Protein AF-K1TYV7-F1 (afdb_monomer_lite)

Organism: NCBI:txid408170

Foldseek 3Di:
DVVVVVVVVVVVVVVPPAPDKDKDAFDDDPDDPDPQKGFGIWTDHPVDIDTDIDGDDDPPDKDAAAQPDFDQDPVRDTHTDPADDPHGHPDID

Secondary structure (DSSP, 8-state):
-HHHHHHHHHHHHHHT---PPEEEESPPPS--S-SSEEEEEEEE-SS-EEEEEEE---TT------TT-EEEPTTS-EEE----SSS-TT---

Sequence (93 aa):
MKNFGILLLAMVSCCLLQAKDRVVKQPPFIARSSSAIEIDRVVVSDTATVLDVKAFFRPHNWIQISNESYLLADNGEKYPIRSGNGITLGEKF

Radius of gyration: 20.39 Å; chains: 1; bounding box: 53×32×53 Å

Structure (mmCIF, N/CA/C/O backbone):
data_AF-K1TYV7-F1
#
_entry.id   AF-K1TYV7-F1
#
loop_
_atom_site.group_PDB
_atom_site.id
_atom_site.type_symbol
_atom_site.label_atom_id
_atom_site.label_alt_id
_atom_site.label_comp_id
_atom_site.label_asym_id
_atom_site.label_entity_id
_atom_site.label_seq_id
_atom_site.pdbx_PDB_ins_code
_atom_site.Cartn_x
_atom_site.Cartn_y
_atom_site.Cartn_z
_atom_site.occupancy
_atom_site.B_iso_or_equiv
_atom_site.auth_seq_id
_atom_site.auth_comp_id
_atom_site.auth_asym_id
_atom_site.auth_atom_id
_atom_site.pdbx_PDB_model_num
ATOM 1 N N . MET A 1 1 ? -39.898 -16.352 33.724 1.00 56.50 1 MET A N 1
ATOM 2 C CA . MET A 1 1 ? -39.680 -16.840 32.339 1.00 56.50 1 MET A CA 1
ATOM 3 C C . MET A 1 1 ? -39.730 -15.735 31.275 1.00 56.50 1 MET A C 1
ATOM 5 O O . MET A 1 1 ? -38.920 -15.788 30.364 1.00 56.50 1 MET A O 1
ATOM 9 N N . LYS A 1 2 ? -40.584 -14.700 31.392 1.00 57.53 2 LYS A N 1
ATOM 10 C CA . LYS A 1 2 ? -40.659 -13.576 30.424 1.00 57.53 2 LYS A CA 1
ATOM 11 C C . LYS A 1 2 ? -39.345 -12.795 30.221 1.00 57.53 2 LYS A C 1
ATOM 13 O O . LYS A 1 2 ? -38.989 -12.501 29.088 1.00 57.53 2 LYS A O 1
ATOM 18 N N . ASN A 1 3 ? -38.594 -12.520 31.291 1.00 64.62 3 ASN A N 1
ATOM 19 C CA . ASN A 1 3 ? -37.373 -11.698 31.207 1.00 64.62 3 ASN A CA 1
ATOM 20 C C . ASN A 1 3 ? -36.194 -12.419 30.528 1.00 64.62 3 ASN A C 1
ATOM 22 O O . ASN A 1 3 ? -35.345 -11.768 29.931 1.00 64.62 3 ASN A O 1
ATOM 26 N N . PHE A 1 4 ? -36.167 -13.756 30.566 1.00 70.06 4 PHE A N 1
ATOM 27 C CA . PHE A 1 4 ? -35.130 -14.555 29.902 1.00 70.06 4 PHE A CA 1
ATOM 28 C C . PHE A 1 4 ? -35.248 -14.497 28.373 1.00 70.06 4 PHE A C 1
ATOM 30 O O . PHE A 1 4 ? -34.235 -14.414 27.685 1.00 70.06 4 PHE A O 1
ATOM 37 N N . GLY A 1 5 ? -36.477 -14.478 27.844 1.00 74.56 5 GLY A N 1
ATOM 38 C CA . GLY A 1 5 ? -36.715 -14.347 26.403 1.00 74.56 5 GLY A CA 1
ATOM 39 C C . GLY A 1 5 ? -36.272 -12.990 25.851 1.00 74.56 5 GLY A C 1
ATOM 40 O O . GLY A 1 5 ? -35.705 -12.927 24.767 1.00 74.56 5 GLY A O 1
ATOM 41 N N . ILE A 1 6 ? -36.456 -11.917 26.627 1.00 78.38 6 ILE A N 1
ATOM 42 C CA . ILE A 1 6 ? -36.015 -10.562 26.256 1.00 78.38 6 ILE A CA 1
ATOM 43 C C . ILE A 1 6 ? -34.482 -10.476 26.245 1.00 78.38 6 ILE A C 1
ATOM 45 O O . ILE A 1 6 ? -33.911 -9.886 25.332 1.00 78.38 6 ILE A O 1
ATOM 49 N N . LEU A 1 7 ? -33.812 -11.107 27.217 1.00 79.00 7 LEU A N 1
ATOM 50 C CA . LEU A 1 7 ? -32.350 -11.129 27.295 1.00 79.00 7 LEU A CA 1
ATOM 51 C C . LEU A 1 7 ? -31.721 -11.894 26.118 1.00 79.00 7 LEU A C 1
ATOM 53 O O . LEU A 1 7 ? -30.755 -11.425 25.523 1.00 79.00 7 LEU A O 1
ATOM 57 N N . LEU A 1 8 ? -32.305 -13.040 25.749 1.00 77.88 8 LEU A N 1
ATOM 58 C CA . LEU A 1 8 ? -31.889 -13.827 24.582 1.00 77.88 8 LEU A CA 1
ATOM 59 C C . LEU A 1 8 ? -32.101 -13.060 23.272 1.00 77.88 8 LEU A C 1
ATOM 61 O O . LEU A 1 8 ? -31.208 -13.039 22.430 1.00 77.88 8 LEU A O 1
ATOM 65 N N . LEU A 1 9 ? -33.241 -12.383 23.114 1.00 76.56 9 LEU A N 1
ATOM 66 C CA . LEU A 1 9 ? -33.535 -11.595 21.915 1.00 76.56 9 LEU A CA 1
ATOM 67 C C . LEU A 1 9 ? -32.595 -10.384 21.776 1.00 76.56 9 LEU A C 1
ATOM 69 O O . LEU A 1 9 ? -32.126 -10.090 20.678 1.00 76.56 9 LEU A O 1
ATOM 73 N N . ALA A 1 10 ? -32.260 -9.724 22.890 1.00 76.00 10 ALA A N 1
ATOM 74 C CA . ALA A 1 10 ? -31.287 -8.633 22.917 1.00 76.00 10 ALA A CA 1
ATOM 75 C C . ALA A 1 10 ? -29.865 -9.113 22.573 1.00 76.00 10 ALA A C 1
ATOM 77 O O . ALA A 1 10 ? -29.155 -8.449 21.821 1.00 76.00 10 ALA A O 1
ATOM 78 N N . MET A 1 11 ? -29.464 -10.287 23.069 1.00 72.62 11 MET A N 1
ATOM 79 C CA . MET A 1 11 ? -28.152 -10.875 22.789 1.00 72.62 11 MET A CA 1
ATOM 80 C C . MET A 1 11 ? -28.018 -11.288 21.312 1.00 72.62 11 MET A C 1
ATOM 82 O O . MET A 1 11 ? -27.019 -10.961 20.678 1.00 72.62 11 MET A O 1
ATOM 86 N N . VAL A 1 12 ? -29.063 -11.893 20.729 1.00 72.25 12 VAL A N 1
ATOM 87 C CA . VAL A 1 12 ? -29.124 -12.231 19.291 1.00 72.25 12 VAL A CA 1
ATOM 88 C C . VAL A 1 12 ? -29.094 -10.974 18.413 1.00 72.25 12 VAL A C 1
ATOM 90 O O . VAL A 1 12 ? -28.403 -10.953 17.398 1.00 72.25 12 VAL A O 1
ATOM 93 N N . SER A 1 13 ? -29.781 -9.901 18.818 1.00 65.94 13 SER A N 1
ATOM 94 C CA . SER A 1 13 ? -29.744 -8.621 18.099 1.00 65.94 13 SER A CA 1
ATOM 95 C C . SER A 1 13 ? -28.361 -7.958 18.128 1.00 65.94 13 SER A C 1
ATOM 97 O O . SER A 1 13 ? -28.018 -7.246 17.187 1.00 65.94 13 SER A O 1
ATOM 99 N N . CYS A 1 14 ? -27.567 -8.179 19.180 1.00 62.94 14 CYS A N 1
ATOM 100 C CA . CYS A 1 14 ? -26.228 -7.602 19.316 1.00 62.94 14 CYS A CA 1
ATOM 101 C C . CYS A 1 14 ? -25.197 -8.308 18.416 1.00 62.94 14 CYS A C 1
ATOM 103 O O . CYS A 1 14 ? -24.298 -7.662 17.886 1.00 62.94 14 CYS A O 1
ATOM 105 N N . CYS A 1 15 ? -25.360 -9.614 18.170 1.00 62.81 15 CYS A N 1
ATOM 106 C CA . CYS A 1 15 ? -24.479 -10.386 17.284 1.00 62.81 15 CYS A CA 1
ATOM 107 C C . CYS A 1 15 ? -24.587 -9.992 15.800 1.00 62.81 15 CYS A C 1
ATOM 109 O O . CYS A 1 15 ? -23.678 -10.281 15.028 1.00 62.81 15 CYS A O 1
ATOM 111 N N . LEU A 1 16 ? -25.684 -9.345 15.391 1.00 61.41 16 LEU A N 1
ATOM 112 C CA . LEU A 1 16 ? -25.928 -8.944 13.999 1.00 61.41 16 LEU A CA 1
ATOM 113 C C . LEU A 1 16 ? -25.369 -7.554 13.657 1.00 61.41 16 LEU A C 1
ATOM 115 O O . LEU A 1 16 ? -25.336 -7.177 12.487 1.00 61.41 16 LEU A O 1
ATOM 119 N N . LEU A 1 17 ? -24.907 -6.794 14.653 1.00 63.28 17 LEU A N 1
ATOM 120 C CA . LEU A 1 17 ? -24.242 -5.506 14.463 1.00 63.28 17 LEU A CA 1
ATOM 121 C C . LEU A 1 17 ? -22.761 -5.728 14.120 1.00 63.28 17 LEU A C 1
ATOM 123 O O . LEU A 1 17 ? -21.873 -5.285 14.843 1.00 63.28 17 LEU A O 1
ATOM 127 N N . GLN A 1 18 ? -22.471 -6.436 13.027 1.00 64.31 18 GLN A N 1
ATOM 128 C CA . GLN A 1 18 ? -21.115 -6.409 12.484 1.00 64.31 18 GLN A CA 1
ATOM 129 C C . GLN A 1 18 ? -20.843 -5.023 11.902 1.00 64.31 18 GLN A C 1
ATOM 131 O O . GLN A 1 18 ? -21.656 -4.473 11.151 1.00 64.31 18 GLN A O 1
ATOM 136 N N . ALA A 1 19 ? -19.697 -4.450 12.273 1.00 68.62 19 ALA A N 1
ATOM 137 C CA . ALA A 1 19 ? -19.222 -3.208 11.692 1.00 68.62 19 ALA A CA 1
ATOM 138 C C . ALA A 1 19 ? -19.096 -3.411 10.179 1.00 68.62 19 ALA A C 1
ATOM 140 O O . ALA A 1 19 ? -18.326 -4.243 9.711 1.00 68.62 19 ALA A O 1
ATOM 141 N N . LYS A 1 20 ? -19.914 -2.689 9.414 1.00 80.06 20 LYS A N 1
ATOM 142 C CA . LYS A 1 20 ? -19.881 -2.763 7.958 1.00 80.06 20 LYS A CA 1
ATOM 143 C C . LYS A 1 20 ? -18.547 -2.207 7.466 1.00 80.06 20 LYS A C 1
ATOM 145 O O . LYS A 1 20 ? -18.205 -1.076 7.813 1.00 80.06 20 LYS A O 1
ATOM 150 N N . ASP A 1 21 ? -17.869 -2.962 6.605 1.00 91.38 21 ASP A N 1
ATOM 151 C CA . ASP A 1 21 ? -16.638 -2.516 5.958 1.00 91.38 21 ASP A CA 1
ATOM 152 C C . ASP A 1 21 ? -16.820 -1.141 5.317 1.00 91.38 21 ASP A C 1
ATOM 154 O O . ASP A 1 21 ? -17.751 -0.887 4.537 1.00 91.38 21 ASP A O 1
ATOM 158 N N . ARG A 1 22 ? -15.896 -0.239 5.634 1.00 94.56 22 ARG A N 1
ATOM 159 C CA . ARG A 1 22 ? -15.846 1.079 5.019 1.00 94.56 22 ARG A CA 1
ATOM 160 C C . ARG A 1 22 ? -15.032 0.979 3.740 1.00 94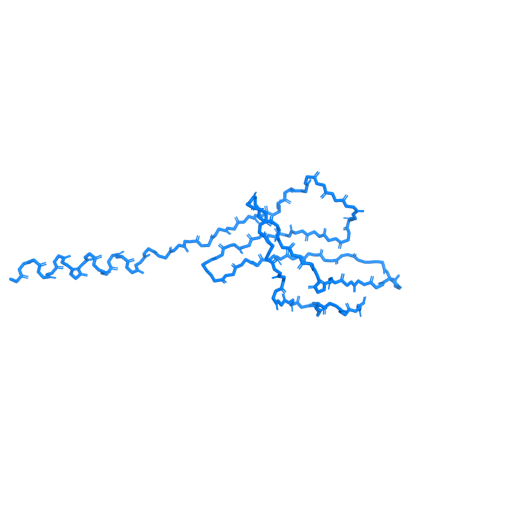.56 22 ARG A C 1
ATOM 162 O O . ARG A 1 22 ? -13.838 0.701 3.775 1.00 94.56 22 ARG A O 1
ATOM 169 N N . VAL A 1 23 ? -15.671 1.281 2.614 1.00 96.81 23 VAL A N 1
ATOM 170 C CA . VAL A 1 23 ? -15.016 1.301 1.302 1.00 96.81 23 VAL A CA 1
ATOM 171 C C . VAL A 1 23 ? -14.891 2.736 0.806 1.00 96.81 23 VAL A C 1
ATOM 173 O O . VAL A 1 23 ? -15.895 3.420 0.608 1.00 96.81 23 VAL A O 1
ATOM 176 N N . VAL A 1 24 ? -13.659 3.179 0.568 1.00 96.75 24 VAL A N 1
ATOM 177 C CA . VAL A 1 24 ? -13.346 4.452 -0.090 1.00 96.75 24 VAL A CA 1
ATOM 178 C C . VAL A 1 24 ? -12.884 4.144 -1.507 1.00 96.75 24 VAL A C 1
ATOM 180 O O . VAL A 1 24 ? -11.836 3.533 -1.695 1.00 96.75 24 VAL A O 1
ATOM 183 N N . LYS A 1 25 ? -13.671 4.534 -2.510 1.00 97.50 25 LYS A N 1
ATOM 184 C CA . LYS A 1 25 ? -13.328 4.332 -3.925 1.00 97.50 25 LYS A CA 1
ATOM 185 C C . LYS A 1 25 ? -12.549 5.531 -4.448 1.00 97.50 25 LYS A C 1
ATOM 187 O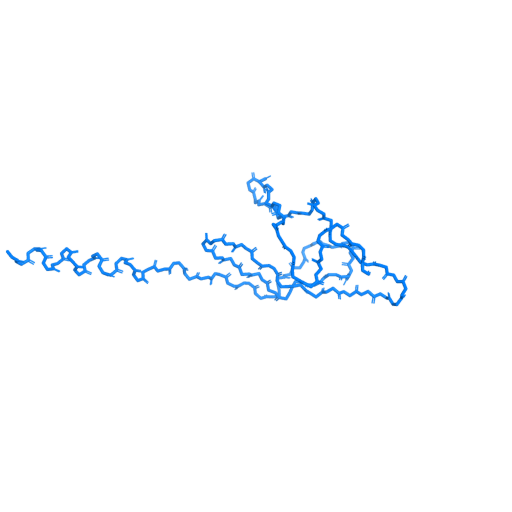 O . LYS A 1 25 ? -12.936 6.657 -4.153 1.00 97.50 25 LYS A O 1
ATOM 192 N N . GLN A 1 26 ? -11.497 5.265 -5.220 1.00 95.94 26 GLN A N 1
ATOM 193 C CA . GLN A 1 26 ? -10.661 6.253 -5.909 1.00 95.94 26 GLN A CA 1
ATOM 194 C C . GLN A 1 26 ? -10.332 7.474 -5.029 1.00 95.94 26 GLN A C 1
ATOM 196 O O . GLN A 1 26 ? -10.736 8.595 -5.353 1.00 95.94 26 GLN A O 1
ATOM 201 N N . PRO A 1 27 ? -9.661 7.274 -3.877 1.00 95.25 27 PRO A N 1
ATOM 202 C CA . PRO A 1 27 ? -9.326 8.384 -2.996 1.00 95.25 27 PRO A CA 1
ATOM 203 C C . PRO A 1 27 ? -8.447 9.416 -3.727 1.00 95.25 27 PRO A C 1
ATOM 205 O O . PRO A 1 27 ? -7.532 9.035 -4.463 1.00 95.25 27 PRO A O 1
ATOM 208 N N . PRO A 1 28 ? -8.686 10.724 -3.526 1.00 93.12 28 PRO A N 1
ATOM 209 C CA . PRO A 1 28 ? -7.864 11.760 -4.133 1.00 93.12 28 PRO A CA 1
ATOM 210 C C . PRO A 1 28 ? -6.466 11.793 -3.502 1.00 93.12 28 PRO A C 1
ATOM 212 O O . PRO A 1 28 ? -6.302 11.608 -2.296 1.00 93.12 28 PRO A O 1
ATOM 215 N N . PHE A 1 29 ? -5.453 12.097 -4.313 1.00 91.75 29 PHE A N 1
ATOM 216 C CA . PHE A 1 29 ? -4.094 12.347 -3.835 1.00 91.75 29 PHE A CA 1
ATOM 217 C C . PHE A 1 29 ? -3.916 13.834 -3.528 1.00 91.75 29 PHE A C 1
ATOM 219 O O . PHE A 1 29 ? -4.052 14.666 -4.421 1.00 91.75 29 PHE A O 1
ATOM 226 N N . ILE A 1 30 ? -3.563 14.164 -2.284 1.00 91.19 30 ILE A N 1
ATOM 227 C CA . ILE A 1 30 ? -3.222 15.543 -1.886 1.00 91.19 30 ILE A CA 1
ATOM 228 C C . ILE A 1 30 ? -1.783 15.881 -2.304 1.00 91.19 30 ILE A C 1
ATOM 230 O O . ILE A 1 30 ? -1.486 17.006 -2.695 1.00 91.19 30 ILE A O 1
ATOM 234 N N . ALA A 1 31 ? -0.891 14.889 -2.270 1.00 90.62 31 ALA A N 1
ATOM 235 C CA . ALA A 1 31 ? 0.478 14.991 -2.753 1.00 90.62 31 ALA A CA 1
ATOM 236 C C . ALA A 1 31 ? 0.923 13.648 -3.343 1.00 90.62 31 ALA A C 1
ATOM 238 O O . ALA A 1 31 ? 0.577 12.585 -2.825 1.00 90.62 31 ALA A O 1
ATOM 239 N N . ARG A 1 32 ? 1.698 13.692 -4.430 1.00 90.69 32 ARG A N 1
ATOM 240 C CA . ARG A 1 32 ? 2.336 12.517 -5.034 1.00 90.69 32 ARG A CA 1
ATOM 241 C C . ARG A 1 32 ? 3.613 12.922 -5.760 1.00 90.69 32 ARG A C 1
ATOM 243 O O . ARG A 1 32 ? 3.641 13.953 -6.422 1.00 90.69 32 ARG A O 1
ATOM 250 N N . SER A 1 33 ? 4.645 12.092 -5.673 1.00 87.44 33 SER A N 1
ATOM 251 C CA . SER A 1 33 ? 5.916 12.296 -6.382 1.00 87.44 33 SER A CA 1
ATOM 252 C C . SER A 1 33 ? 6.003 11.536 -7.711 1.00 87.44 33 SER A C 1
ATOM 254 O O . SER A 1 33 ? 6.894 11.800 -8.510 1.00 87.44 33 SER A O 1
ATOM 256 N N . SER A 1 34 ? 5.095 10.588 -7.962 1.00 86.12 34 SER A N 1
ATOM 257 C CA . SER A 1 34 ? 5.108 9.723 -9.149 1.00 86.12 34 SER A CA 1
ATOM 258 C C . SER A 1 34 ? 3.698 9.291 -9.540 1.00 86.12 34 SER A C 1
ATOM 260 O O . SER A 1 34 ? 2.850 9.151 -8.658 1.00 86.12 34 SER A O 1
ATOM 262 N N . SER A 1 35 ? 3.461 9.046 -10.836 1.00 87.62 35 SER A N 1
ATOM 263 C CA . SER A 1 35 ? 2.237 8.457 -11.409 1.00 87.62 35 SER A CA 1
ATOM 264 C C . SER A 1 35 ? 2.224 6.918 -11.441 1.00 87.62 35 SER A C 1
ATOM 266 O O . SER A 1 35 ? 1.247 6.331 -11.890 1.00 87.62 35 SER A O 1
ATOM 268 N N . ALA A 1 36 ? 3.279 6.258 -10.950 1.00 89.69 36 ALA A N 1
ATOM 269 C CA . ALA A 1 36 ? 3.458 4.805 -11.052 1.00 89.69 36 ALA A CA 1
ATOM 270 C C . ALA A 1 36 ? 2.464 3.968 -10.226 1.00 89.69 36 ALA A C 1
ATOM 272 O O . ALA A 1 36 ? 2.359 2.769 -10.441 1.00 89.69 36 ALA A O 1
ATOM 273 N N . ILE A 1 37 ? 1.757 4.573 -9.272 1.00 90.94 37 ILE A N 1
ATOM 274 C CA . ILE A 1 37 ? 0.818 3.890 -8.375 1.00 90.94 37 ILE A CA 1
ATOM 275 C C . ILE A 1 37 ? -0.509 4.641 -8.371 1.00 90.94 37 ILE A C 1
ATOM 277 O O . ILE A 1 37 ? -0.535 5.858 -8.194 1.00 90.94 37 ILE A O 1
ATOM 281 N N . GLU A 1 38 ? -1.617 3.932 -8.513 1.00 94.25 38 GLU A N 1
ATOM 282 C CA . GLU A 1 38 ? -2.960 4.478 -8.340 1.00 94.25 38 GLU A CA 1
ATOM 283 C C . GLU A 1 38 ? -3.753 3.595 -7.381 1.00 94.25 38 GLU A C 1
ATOM 285 O O . GLU A 1 38 ? -3.745 2.374 -7.514 1.00 94.25 38 GLU A O 1
ATOM 290 N N . ILE A 1 39 ? -4.427 4.206 -6.405 1.00 95.62 39 ILE A N 1
ATOM 291 C CA . ILE A 1 39 ? -5.265 3.485 -5.444 1.00 95.62 39 ILE A CA 1
ATOM 292 C C . ILE A 1 39 ? -6.685 3.434 -6.016 1.00 95.62 39 ILE A C 1
ATOM 294 O O . ILE A 1 39 ? -7.347 4.464 -6.128 1.00 95.62 39 ILE A O 1
ATOM 298 N N . ASP A 1 40 ? -7.151 2.240 -6.380 1.00 97.06 40 ASP A N 1
ATOM 299 C CA . ASP A 1 40 ? -8.500 2.022 -6.916 1.00 97.06 40 ASP A CA 1
ATOM 300 C C . ASP A 1 40 ? -9.546 2.066 -5.797 1.00 97.06 40 ASP A C 1
ATOM 302 O O . ASP A 1 40 ? -10.595 2.701 -5.931 1.00 97.06 40 ASP A O 1
ATOM 306 N N . ARG A 1 41 ? -9.240 1.439 -4.655 1.00 97.56 41 ARG A N 1
ATOM 307 C CA . ARG A 1 41 ? -10.046 1.539 -3.435 1.00 97.56 41 ARG A CA 1
ATOM 308 C C . ARG A 1 41 ? -9.240 1.242 -2.176 1.00 97.56 41 ARG A C 1
ATOM 310 O O . ARG A 1 41 ? -8.214 0.570 -2.217 1.00 97.56 41 ARG A O 1
ATOM 317 N N . VAL A 1 42 ? -9.790 1.687 -1.054 1.00 97.12 42 VAL A N 1
ATOM 318 C CA . VAL A 1 42 ? -9.372 1.317 0.297 1.00 97.12 42 VAL A CA 1
ATOM 319 C C . VAL A 1 42 ? -10.552 0.650 0.987 1.00 97.12 42 VAL A C 1
ATOM 321 O O . VAL A 1 42 ? -11.631 1.242 1.066 1.00 97.12 42 VAL A O 1
ATOM 324 N N . VAL A 1 43 ? -10.355 -0.568 1.475 1.00 97.25 43 VAL A N 1
ATOM 325 C CA . VAL A 1 43 ? -11.327 -1.297 2.293 1.00 97.25 43 VAL A CA 1
ATOM 326 C C . VAL A 1 43 ? -10.801 -1.329 3.717 1.00 97.25 43 VAL A C 1
ATOM 328 O O . VAL A 1 43 ? -9.738 -1.887 3.970 1.00 97.25 43 VAL A O 1
ATOM 331 N N . VAL A 1 44 ? -11.531 -0.710 4.637 1.00 95.38 44 VAL A N 1
ATOM 332 C CA . VAL A 1 44 ? -11.244 -0.746 6.071 1.00 95.38 44 VAL A CA 1
ATOM 333 C C . VAL A 1 44 ? -12.272 -1.662 6.719 1.00 95.38 44 VAL A C 1
ATOM 335 O O . VAL A 1 44 ? -13.462 -1.339 6.733 1.00 95.38 44 VAL A O 1
ATOM 338 N N . SER A 1 45 ? -11.795 -2.794 7.223 1.00 93.12 45 SER A N 1
ATOM 339 C CA . SER A 1 45 ? -12.570 -3.771 7.993 1.00 93.12 45 SER A CA 1
ATOM 340 C C . SER A 1 45 ? -12.125 -3.767 9.458 1.00 93.12 45 SER A C 1
ATOM 342 O O . SER A 1 45 ? -11.226 -3.019 9.848 1.00 93.12 45 SER A O 1
ATOM 344 N N . ASP A 1 46 ? -12.744 -4.616 10.270 1.00 91.44 46 ASP A N 1
ATOM 345 C CA . ASP A 1 46 ? -12.346 -4.874 11.656 1.00 91.44 46 ASP A CA 1
ATOM 346 C C . ASP A 1 46 ? -10.984 -5.585 11.783 1.00 91.44 46 ASP A C 1
ATOM 348 O O . ASP A 1 46 ? -10.305 -5.440 12.799 1.00 91.44 46 ASP A O 1
ATOM 352 N N . THR A 1 47 ? -10.565 -6.327 10.754 1.00 90.94 47 THR A N 1
ATOM 353 C CA . THR A 1 47 ? -9.345 -7.152 10.774 1.00 90.94 47 THR A CA 1
ATOM 354 C C . THR A 1 47 ? -8.177 -6.543 10.008 1.00 90.94 47 THR A C 1
ATOM 356 O O . THR A 1 47 ? -7.023 -6.710 10.406 1.00 90.94 47 THR A O 1
ATOM 359 N N . ALA A 1 48 ? -8.444 -5.846 8.904 1.00 93.75 48 ALA A N 1
ATOM 360 C CA . ALA A 1 48 ? -7.406 -5.285 8.051 1.00 93.75 48 ALA A CA 1
ATOM 361 C C . ALA A 1 48 ? -7.868 -4.046 7.277 1.00 93.75 48 ALA A C 1
ATOM 363 O O . ALA A 1 48 ? -9.047 -3.870 6.958 1.00 93.75 48 ALA A O 1
ATOM 364 N N . THR A 1 49 ? -6.887 -3.223 6.905 1.00 95.94 49 THR A N 1
ATOM 365 C CA . THR A 1 49 ? -7.035 -2.219 5.850 1.00 95.94 49 THR A CA 1
ATOM 366 C C . THR A 1 49 ? -6.353 -2.733 4.588 1.00 95.94 49 THR A C 1
ATOM 368 O O . THR A 1 49 ? -5.152 -2.997 4.600 1.00 95.94 49 THR A O 1
ATOM 371 N N . VAL A 1 50 ? -7.117 -2.878 3.507 1.00 96.81 50 VAL A N 1
ATOM 372 C CA . VAL A 1 50 ? -6.641 -3.386 2.215 1.00 96.81 50 VAL A CA 1
ATOM 373 C C . VAL A 1 50 ? -6.708 -2.274 1.176 1.00 96.81 50 VAL A C 1
ATOM 375 O O . VAL A 1 50 ? -7.727 -1.595 1.044 1.00 96.81 50 VAL A O 1
ATOM 378 N N . LEU A 1 51 ? -5.606 -2.079 0.452 1.00 96.75 51 LEU A N 1
ATOM 379 C CA . LEU A 1 51 ? -5.498 -1.124 -0.646 1.00 96.75 51 LEU A CA 1
ATOM 380 C C . LEU A 1 51 ? -5.429 -1.903 -1.958 1.00 96.75 51 LEU A C 1
ATOM 382 O O . LEU A 1 51 ? -4.459 -2.625 -2.186 1.00 96.75 51 LEU A O 1
ATOM 386 N N . ASP A 1 52 ? -6.411 -1.702 -2.834 1.00 96.94 52 ASP A N 1
ATOM 387 C CA . ASP A 1 52 ? -6.319 -2.198 -4.206 1.00 96.94 52 ASP A CA 1
ATOM 388 C C . ASP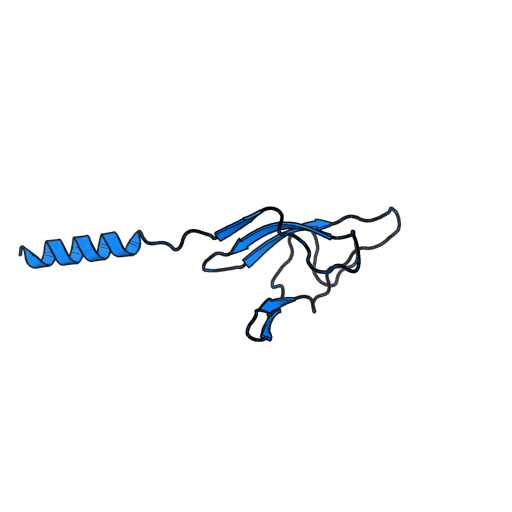 A 1 52 ? -5.569 -1.166 -5.040 1.00 96.94 52 ASP A C 1
ATOM 390 O O . ASP A 1 52 ? -5.972 -0.000 -5.132 1.00 96.94 52 ASP A O 1
ATOM 394 N N . VAL A 1 53 ? -4.465 -1.596 -5.642 1.00 94.38 53 VAL A N 1
ATOM 395 C CA . VAL A 1 53 ? -3.509 -0.709 -6.299 1.00 94.38 53 VAL A CA 1
ATOM 396 C C . VAL A 1 53 ? -3.277 -1.139 -7.739 1.00 94.38 53 VAL A C 1
ATOM 398 O O . VAL A 1 53 ? -3.059 -2.313 -8.028 1.00 94.38 53 VAL A O 1
ATOM 401 N N . LYS A 1 54 ? -3.259 -0.163 -8.646 1.00 93.12 54 LYS A N 1
ATOM 402 C CA . LYS A 1 54 ? -2.731 -0.318 -10.002 1.00 93.12 54 LYS A CA 1
ATOM 403 C C . LYS A 1 54 ? -1.299 0.195 -10.017 1.00 93.12 54 LYS A C 1
ATOM 405 O O . LYS A 1 54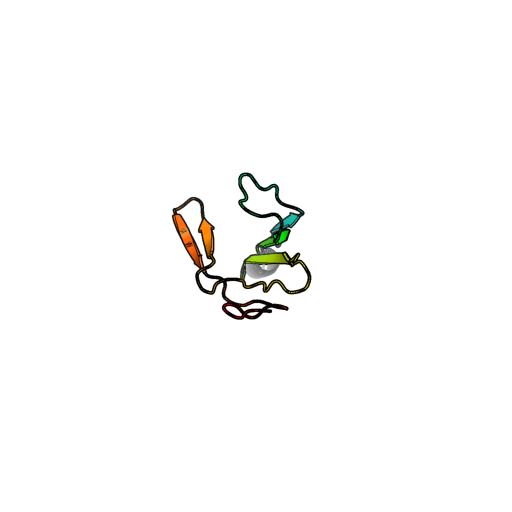 ? -1.052 1.344 -9.651 1.00 93.12 54 LYS A O 1
ATOM 410 N N . ALA A 1 55 ? -0.371 -0.657 -10.435 1.00 90.81 55 ALA A N 1
ATOM 411 C CA . ALA A 1 55 ? 1.020 -0.288 -10.650 1.00 90.81 55 ALA A CA 1
ATOM 412 C C . ALA A 1 55 ? 1.285 -0.124 -12.152 1.00 90.81 55 ALA A C 1
ATOM 414 O O . ALA A 1 55 ? 0.948 -0.996 -12.952 1.00 90.81 55 ALA 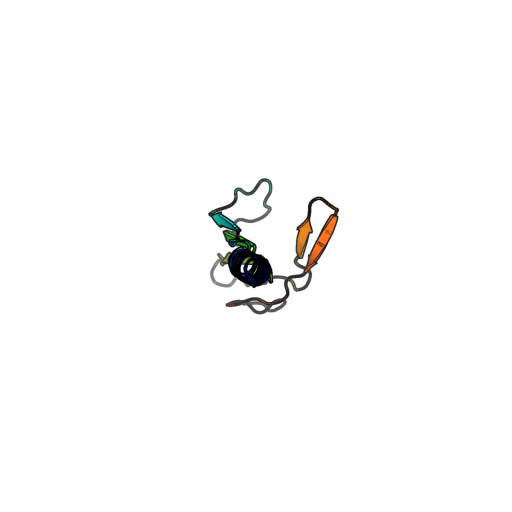A O 1
ATOM 415 N N . PHE A 1 56 ? 1.898 0.992 -12.529 1.00 91.12 56 PHE A N 1
ATOM 416 C CA . PHE A 1 56 ? 2.259 1.330 -13.898 1.00 91.12 56 PHE A CA 1
ATOM 417 C C . PHE A 1 56 ? 3.770 1.458 -14.013 1.00 91.12 56 PHE A C 1
ATOM 419 O O . PHE A 1 56 ? 4.410 2.165 -13.234 1.00 91.12 56 PHE A O 1
ATOM 426 N N . PHE A 1 57 ? 4.334 0.821 -15.032 1.00 90.19 57 PHE A N 1
ATOM 427 C CA . PHE A 1 57 ? 5.759 0.876 -15.315 1.00 90.19 57 PHE A CA 1
ATOM 428 C C . PHE A 1 57 ? 6.021 0.929 -16.812 1.00 90.19 57 PHE A C 1
ATOM 430 O O . PHE A 1 57 ? 5.167 0.603 -17.638 1.00 90.19 57 PHE A O 1
ATOM 437 N N . ARG A 1 58 ? 7.208 1.415 -17.165 1.00 89.81 58 ARG A N 1
ATOM 438 C CA . ARG A 1 58 ? 7.690 1.395 -18.545 1.00 89.81 58 ARG A CA 1
ATOM 439 C C . ARG A 1 58 ? 8.427 0.079 -18.782 1.00 89.81 58 ARG A C 1
ATOM 441 O O . ARG A 1 58 ? 9.068 -0.407 -17.851 1.00 89.81 58 ARG A O 1
ATOM 448 N N . PRO A 1 59 ? 8.398 -0.465 -20.009 1.00 89.81 59 PRO A N 1
ATOM 449 C CA . PRO A 1 59 ? 9.258 -1.586 -20.364 1.00 89.81 59 PRO A CA 1
ATOM 450 C C . PRO A 1 59 ? 10.709 -1.318 -19.945 1.00 89.81 59 PRO A C 1
ATOM 452 O O . PRO A 1 59 ? 11.194 -0.199 -20.105 1.00 89.81 59 PRO A O 1
ATOM 455 N N . HIS A 1 60 ? 11.375 -2.344 -19.414 1.00 89.50 60 HIS A N 1
ATOM 456 C CA . HIS A 1 60 ? 12.755 -2.310 -18.901 1.00 89.50 60 HIS A CA 1
ATOM 457 C C . HIS A 1 60 ? 12.993 -1.532 -17.595 1.00 89.50 60 HIS A C 1
ATOM 459 O O . HIS A 1 60 ? 14.123 -1.523 -17.110 1.00 89.50 60 HIS A O 1
ATOM 465 N N . ASN A 1 61 ? 11.963 -0.938 -16.985 1.00 91.44 61 ASN A N 1
ATOM 466 C CA . ASN A 1 61 ? 12.061 -0.384 -15.637 1.00 91.44 61 ASN A CA 1
ATOM 467 C C . ASN A 1 61 ? 11.496 -1.373 -14.626 1.00 91.44 61 ASN A C 1
ATOM 469 O O . ASN A 1 61 ? 10.425 -1.930 -14.855 1.00 91.44 61 ASN A O 1
ATOM 473 N N . TRP A 1 62 ? 12.185 -1.523 -13.497 1.00 92.44 62 TRP A N 1
ATOM 474 C CA . TRP A 1 62 ? 11.663 -2.308 -12.391 1.00 92.44 62 TRP A CA 1
ATOM 475 C C . TRP A 1 62 ? 10.652 -1.514 -11.559 1.00 92.44 62 TRP A C 1
ATOM 477 O O . TRP A 1 62 ? 10.721 -0.282 -11.476 1.00 92.44 62 TRP A O 1
ATOM 487 N N . ILE A 1 63 ? 9.760 -2.234 -10.885 1.00 91.94 63 ILE A N 1
ATOM 488 C CA . ILE A 1 63 ? 8.916 -1.725 -9.803 1.00 91.94 63 ILE A CA 1
ATOM 489 C C . ILE A 1 63 ? 9.151 -2.504 -8.519 1.00 91.94 63 ILE A C 1
ATOM 491 O O . ILE A 1 63 ? 9.495 -3.681 -8.532 1.00 91.94 63 ILE A O 1
ATOM 495 N N . GLN A 1 64 ? 8.968 -1.823 -7.396 1.00 93.25 64 GLN A N 1
ATOM 496 C CA . GLN A 1 64 ? 9.105 -2.404 -6.070 1.00 93.25 64 GLN A CA 1
ATOM 497 C C . GLN A 1 64 ? 8.214 -1.632 -5.103 1.00 93.25 64 GLN A C 1
ATOM 499 O O . GLN A 1 64 ? 8.180 -0.400 -5.127 1.00 93.25 64 GLN A O 1
ATOM 504 N N . ILE A 1 65 ? 7.544 -2.358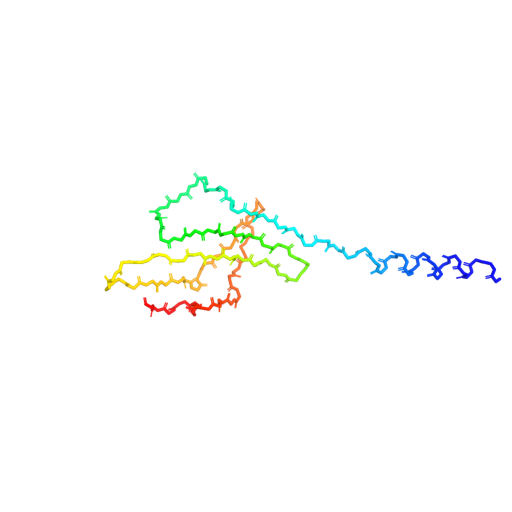 -4.213 1.00 93.69 65 ILE A N 1
ATOM 505 C CA . ILE A 1 65 ? 6.950 -1.782 -3.006 1.00 93.69 65 ILE A CA 1
ATOM 506 C C . ILE A 1 65 ? 7.909 -2.076 -1.856 1.00 93.69 65 ILE A C 1
ATOM 508 O O . ILE A 1 65 ? 8.198 -3.236 -1.576 1.00 93.69 65 ILE A O 1
ATOM 512 N N . SER A 1 66 ? 8.451 -1.037 -1.217 1.00 94.56 66 SER A N 1
ATOM 513 C CA . SER A 1 66 ? 9.423 -1.210 -0.129 1.00 94.56 66 SER A CA 1
ATOM 514 C C . SER A 1 66 ? 8.779 -1.874 1.093 1.00 94.56 66 SER A C 1
ATOM 516 O O . SER A 1 66 ? 7.659 -1.516 1.462 1.00 94.56 66 SER A O 1
ATOM 518 N N . ASN A 1 67 ? 9.518 -2.763 1.766 1.00 95.81 67 ASN A N 1
ATOM 519 C CA . ASN A 1 67 ? 9.149 -3.343 3.069 1.00 95.81 67 ASN A CA 1
ATOM 520 C C . ASN A 1 67 ? 8.964 -2.287 4.168 1.00 95.81 67 ASN A C 1
ATOM 522 O O . ASN A 1 67 ? 8.301 -2.539 5.169 1.00 95.81 67 ASN A O 1
ATOM 526 N N . GLU A 1 68 ? 9.537 -1.101 3.978 1.00 96.50 68 GLU A N 1
ATOM 527 C CA . GLU A 1 68 ? 9.415 0.027 4.902 1.00 96.50 68 GLU A CA 1
ATOM 528 C C . GLU A 1 68 ? 8.182 0.893 4.622 1.00 96.50 68 GLU A C 1
ATOM 530 O O . GLU A 1 68 ? 7.992 1.915 5.273 1.00 96.50 68 GLU A O 1
ATOM 535 N N . SER A 1 69 ? 7.349 0.531 3.644 1.00 94.44 69 SER A N 1
ATOM 536 C CA . SER A 1 69 ? 6.132 1.282 3.332 1.00 94.44 69 SER A CA 1
ATOM 537 C C . SER A 1 69 ? 5.086 1.097 4.441 1.00 94.44 69 SER A C 1
ATOM 539 O O . SER A 1 69 ? 4.938 0.009 5.004 1.00 94.44 69 SER A O 1
ATOM 541 N N . TYR A 1 70 ? 4.334 2.154 4.750 1.00 96.75 70 TYR A N 1
ATOM 542 C CA . TYR A 1 70 ? 3.336 2.156 5.825 1.00 96.75 70 TYR A CA 1
ATOM 543 C C . TYR A 1 70 ? 2.165 3.099 5.532 1.00 96.75 70 TYR A C 1
ATOM 545 O O . TYR A 1 70 ? 2.295 4.051 4.761 1.00 96.75 70 TYR A O 1
ATOM 553 N N . LEU A 1 71 ? 1.035 2.866 6.204 1.00 95.31 71 LEU A N 1
ATOM 554 C CA . LEU A 1 71 ? 0.000 3.882 6.399 1.00 95.31 71 LEU A CA 1
ATOM 555 C C . LEU A 1 71 ? 0.358 4.724 7.623 1.00 95.31 71 LEU A C 1
ATOM 557 O O . LEU A 1 71 ? 0.735 4.180 8.660 1.00 95.31 71 LEU A O 1
ATOM 561 N N . LEU A 1 72 ? 0.252 6.044 7.497 1.00 95.81 72 LEU A N 1
ATOM 562 C CA . LEU A 1 72 ? 0.404 6.980 8.607 1.00 95.81 72 LEU A CA 1
ATOM 563 C C . LEU A 1 72 ? -0.982 7.466 9.015 1.00 95.81 72 LEU A C 1
ATOM 565 O O . LEU A 1 72 ? -1.686 8.042 8.188 1.00 95.81 72 LEU A O 1
ATOM 569 N N . ALA A 1 73 ? -1.368 7.221 10.261 1.00 94.00 73 ALA A N 1
ATOM 570 C CA . ALA A 1 73 ? -2.609 7.745 10.810 1.00 94.00 73 ALA A CA 1
ATOM 571 C C . ALA A 1 73 ? -2.425 9.171 11.350 1.00 94.00 73 ALA A C 1
ATOM 573 O O . ALA A 1 73 ? -1.308 9.613 11.627 1.00 94.00 73 ALA A O 1
ATOM 574 N N . ASP A 1 74 ? -3.537 9.879 11.545 1.00 95.00 74 ASP A N 1
ATOM 575 C CA . ASP A 1 74 ? -3.547 11.271 12.019 1.00 95.00 74 ASP A CA 1
ATOM 576 C C . ASP A 1 74 ? -2.918 11.434 13.416 1.00 95.00 74 ASP A C 1
ATOM 578 O O . ASP A 1 74 ? -2.406 12.496 13.757 1.00 95.00 74 ASP A O 1
ATOM 582 N N . ASN A 1 75 ? -2.912 10.365 14.220 1.00 96.38 75 ASN A N 1
ATOM 583 C CA . ASN A 1 75 ? -2.253 10.307 15.528 1.00 96.38 75 ASN A CA 1
ATOM 584 C C . ASN A 1 75 ? -0.724 10.088 15.439 1.00 96.38 75 ASN A C 1
ATOM 586 O O . ASN A 1 75 ? -0.066 9.969 16.470 1.00 96.38 75 ASN A O 1
ATOM 590 N N . GLY A 1 76 ? -0.158 10.006 14.230 1.00 97.75 76 GLY A N 1
ATOM 591 C CA . GLY A 1 76 ? 1.262 9.751 13.977 1.00 97.75 76 GLY A CA 1
ATOM 592 C C . GLY A 1 76 ? 1.665 8.273 13.999 1.00 97.75 76 GLY A C 1
ATOM 593 O O . GLY A 1 76 ? 2.837 7.955 13.787 1.00 97.75 76 GLY A O 1
ATOM 594 N N . GLU A 1 77 ? 0.725 7.358 14.232 1.00 97.75 77 GLU A N 1
ATOM 595 C CA . GLU A 1 77 ? 0.996 5.925 14.258 1.00 97.75 77 GLU A CA 1
ATOM 596 C C . GLU A 1 77 ? 1.255 5.376 12.851 1.00 97.75 77 GLU A C 1
ATOM 598 O O . GLU A 1 77 ? 0.571 5.722 11.882 1.00 97.75 77 GLU A O 1
ATOM 603 N N . LYS A 1 78 ? 2.262 4.503 12.744 1.00 97.88 78 LYS A N 1
ATOM 604 C CA . LYS A 1 78 ? 2.655 3.852 11.492 1.00 97.88 78 LYS A CA 1
ATOM 605 C C . LYS A 1 78 ? 2.162 2.414 11.465 1.00 97.88 78 LYS A C 1
ATOM 607 O O . LYS A 1 78 ? 2.555 1.603 12.301 1.00 97.88 78 LYS A O 1
ATOM 612 N N . TYR A 1 79 ? 1.394 2.082 10.439 1.00 96.50 79 TYR A N 1
ATOM 613 C CA . TYR A 1 79 ? 0.902 0.735 10.185 1.00 96.50 79 TYR A CA 1
ATOM 614 C C . TYR A 1 79 ? 1.669 0.135 9.002 1.00 96.50 79 TYR A C 1
ATOM 616 O O . TYR A 1 79 ? 1.430 0.541 7.860 1.00 96.50 79 TYR A O 1
ATOM 624 N N . PRO A 1 80 ? 2.616 -0.791 9.241 1.00 96.75 80 PRO A N 1
ATOM 625 C CA . PRO A 1 80 ? 3.406 -1.386 8.170 1.00 96.75 80 PRO A CA 1
ATOM 626 C C . PRO A 1 80 ? 2.543 -2.287 7.285 1.00 96.75 80 PRO A C 1
ATOM 628 O O . PRO A 1 80 ? 1.595 -2.924 7.758 1.00 96.75 80 PRO A O 1
ATOM 631 N N . ILE A 1 81 ? 2.910 -2.389 6.008 1.00 96.31 81 ILE A N 1
ATOM 632 C CA . ILE A 1 81 ? 2.271 -3.345 5.100 1.00 96.31 81 ILE A CA 1
ATOM 633 C C . ILE A 1 81 ? 2.610 -4.769 5.562 1.00 96.31 81 ILE A C 1
ATOM 635 O O . ILE A 1 81 ? 3.772 -5.109 5.776 1.00 96.31 81 ILE A O 1
ATOM 639 N N . ARG A 1 82 ? 1.583 -5.606 5.739 1.00 95.00 82 ARG A N 1
ATOM 640 C CA . ARG A 1 82 ? 1.737 -6.989 6.225 1.00 95.00 82 ARG A CA 1
ATOM 641 C C . ARG A 1 82 ? 1.974 -7.998 5.107 1.00 95.00 82 ARG A C 1
ATOM 643 O O . ARG A 1 82 ? 2.678 -8.979 5.315 1.00 95.00 82 ARG A O 1
ATOM 650 N N . SER A 1 83 ? 1.379 -7.769 3.942 1.00 94.31 83 SER A N 1
ATOM 651 C CA . SER A 1 83 ? 1.505 -8.629 2.769 1.00 94.31 83 SER A CA 1
ATOM 652 C C . SER A 1 83 ? 1.116 -7.870 1.501 1.00 94.31 83 SER A C 1
ATOM 654 O O . SER A 1 83 ? 0.402 -6.868 1.555 1.00 94.31 83 SER A O 1
ATOM 656 N N . GLY A 1 84 ? 1.597 -8.360 0.360 1.00 94.00 84 GLY A N 1
ATOM 657 C CA . GLY A 1 84 ? 1.200 -7.910 -0.970 1.00 94.00 84 GLY A CA 1
ATOM 658 C C . GLY A 1 84 ? 0.687 -9.089 -1.791 1.00 94.00 84 GLY A C 1
ATOM 659 O O . GLY A 1 84 ? 1.201 -10.200 -1.677 1.00 94.00 84 GLY A O 1
ATOM 660 N N . ASN A 1 85 ? -0.342 -8.853 -2.602 1.00 94.19 85 ASN A N 1
ATOM 661 C CA . ASN A 1 85 ? -0.804 -9.797 -3.615 1.00 94.19 85 ASN A CA 1
ATOM 662 C C . ASN A 1 85 ? -0.427 -9.240 -4.996 1.00 94.19 85 ASN A C 1
ATOM 664 O O . ASN A 1 85 ? -0.646 -8.061 -5.262 1.00 94.19 85 ASN A O 1
ATOM 668 N N . GLY A 1 86 ? 0.190 -10.059 -5.848 1.00 92.38 86 GLY A N 1
ATOM 669 C CA . GLY A 1 86 ? 0.702 -9.658 -7.164 1.00 92.38 86 GLY A CA 1
ATOM 670 C C . GLY A 1 86 ? 2.091 -9.005 -7.156 1.00 92.38 86 GLY A C 1
ATOM 671 O O . GLY A 1 86 ? 2.784 -9.083 -8.163 1.00 92.38 86 GLY A O 1
ATOM 672 N N . ILE A 1 87 ? 2.527 -8.425 -6.032 1.00 90.94 87 ILE A N 1
ATOM 673 C CA . ILE A 1 87 ? 3.900 -7.945 -5.804 1.00 90.94 87 ILE A CA 1
ATOM 674 C C . ILE A 1 87 ? 4.362 -8.400 -4.422 1.00 90.94 87 ILE A C 1
ATOM 676 O O . ILE A 1 87 ? 3.726 -8.085 -3.412 1.00 90.94 87 ILE A O 1
ATOM 680 N N . THR A 1 88 ? 5.500 -9.089 -4.375 1.00 95.00 88 THR A N 1
ATOM 681 C CA . THR A 1 88 ? 6.212 -9.360 -3.124 1.00 95.00 88 THR A CA 1
ATOM 682 C C . THR A 1 88 ? 6.893 -8.081 -2.643 1.00 95.00 88 THR A C 1
ATOM 684 O O . THR A 1 88 ? 7.584 -7.397 -3.403 1.00 95.00 88 THR A O 1
ATOM 687 N N . LEU A 1 89 ? 6.710 -7.742 -1.369 1.00 94.94 89 LEU A N 1
ATOM 688 C CA . LEU A 1 89 ? 7.337 -6.561 -0.782 1.00 94.94 89 LEU A CA 1
ATOM 689 C C . LEU A 1 89 ? 8.867 -6.713 -0.767 1.00 94.94 89 LEU A C 1
ATOM 691 O O . LEU A 1 89 ? 9.404 -7.778 -0.467 1.00 94.94 89 LEU A O 1
ATOM 695 N N . GLY A 1 90 ? 9.576 -5.640 -1.111 1.00 95.69 90 GLY A N 1
ATOM 696 C CA . GLY A 1 90 ? 11.035 -5.623 -1.167 1.00 95.69 90 GLY A CA 1
ATOM 697 C C . GLY A 1 90 ? 11.639 -6.328 -2.384 1.00 95.69 90 GLY A C 1
ATOM 698 O O . GLY A 1 90 ? 12.853 -6.254 -2.562 1.00 95.69 90 GLY A O 1
ATOM 699 N N . GLU A 1 91 ? 10.846 -6.917 -3.276 1.00 95.38 91 GLU A N 1
ATOM 700 C CA . GLU A 1 91 ? 11.345 -7.501 -4.525 1.00 95.38 91 GLU A CA 1
ATOM 701 C C . GLU A 1 91 ? 11.167 -6.546 -5.708 1.00 95.38 91 GLU A C 1
ATOM 703 O O . GLU A 1 91 ? 10.275 -5.695 -5.723 1.00 95.38 91 GLU A O 1
ATOM 708 N N . LYS A 1 92 ? 12.059 -6.672 -6.693 1.00 93.81 92 LYS A N 1
ATOM 709 C CA . LYS A 1 92 ? 12.003 -5.916 -7.945 1.00 93.81 92 LYS A CA 1
ATOM 710 C C . LYS A 1 92 ? 11.370 -6.788 -9.023 1.00 93.81 92 LYS A C 1
ATOM 712 O O . LYS A 1 92 ? 11.839 -7.905 -9.232 1.00 93.81 92 LYS A O 1
ATOM 717 N N . PHE A 1 93 ? 10.368 -6.246 -9.705 1.00 88.75 93 PHE A N 1
ATOM 718 C CA . PHE A 1 93 ? 9.665 -6.862 -10.833 1.00 88.75 93 PHE A CA 1
ATOM 719 C C . PHE A 1 93 ? 9.890 -6.055 -12.101 1.00 88.75 93 PHE A C 1
ATOM 721 O O . PHE A 1 93 ? 9.926 -4.811 -11.969 1.00 88.75 93 PHE A O 1
#

pLDDT: mean 88.56, std 10.93, range [56.5, 97.88]